Protein AF-A0A7I8INC5-F1 (afdb_monomer_lite)

Radius of gyration: 22.33 Å; chains: 1; bounding box: 66×30×54 Å

Secondary structure (DSSP, 8-state):
-HHHHHHHHHHTSHHHHHHHHHHHHHHHHHHT-TTTT-S-HHHHS---PPPPSS--HHHHHHHHHHHHHHHHHHHHHHHHHHHHHHHHHHHHHHHHHHT----------

Structure (mmCIF, N/CA/C/O backbone):
data_AF-A0A7I8INC5-F1
#
_entry.id   AF-A0A7I8INC5-F1
#
loop_
_atom_site.group_PDB
_atom_site.id
_atom_site.type_symbol
_atom_site.label_atom_id
_atom_site.label_alt_id
_atom_site.label_comp_id
_atom_site.label_asym_id
_atom_site.label_entity_id
_atom_site.label_seq_id
_atom_site.pdbx_PDB_ins_code
_atom_site.Cartn_x
_atom_site.Cartn_y
_atom_site.Cartn_z
_atom_site.occupancy
_atom_site.B_iso_or_equiv
_atom_site.auth_seq_id
_atom_site.auth_comp_id
_atom_site.auth_asym_id
_atom_site.auth_atom_id
_atom_site.pdbx_PDB_model_num
ATOM 1 N N . MET A 1 1 ? 13.454 20.010 -18.108 1.00 60.69 1 MET A N 1
ATOM 2 C CA . MET A 1 1 ? 13.451 19.145 -19.307 1.00 60.69 1 MET A CA 1
ATOM 3 C C . MET A 1 1 ? 13.563 17.682 -18.893 1.00 60.69 1 MET A C 1
ATOM 5 O O . MET A 1 1 ? 12.637 16.935 -19.157 1.00 60.69 1 MET A O 1
ATOM 9 N N . GLU A 1 2 ? 14.583 17.302 -18.120 1.00 85.25 2 GLU A N 1
ATOM 10 C CA . GLU A 1 2 ? 14.774 15.914 -17.657 1.00 85.25 2 GLU A CA 1
ATOM 11 C C . GLU A 1 2 ? 13.620 15.358 -16.788 1.00 85.25 2 GLU A C 1
ATOM 13 O O . GLU A 1 2 ? 13.162 14.239 -17.003 1.00 85.25 2 GLU A O 1
ATOM 18 N N . GLU A 1 3 ? 13.061 16.153 -15.867 1.00 90.75 3 GLU A N 1
ATOM 19 C CA . GLU A 1 3 ? 11.951 15.709 -15.001 1.00 90.75 3 GLU A CA 1
ATOM 20 C C . GLU A 1 3 ? 10.659 15.385 -15.777 1.00 90.75 3 GLU A C 1
ATOM 22 O O . GLU A 1 3 ? 9.984 14.395 -15.492 1.00 90.75 3 GLU A O 1
ATOM 27 N N . GLU A 1 4 ? 10.303 16.202 -16.772 1.00 93.19 4 GLU A N 1
ATOM 28 C CA . GLU A 1 4 ? 9.102 15.979 -17.588 1.00 93.19 4 GLU A CA 1
ATOM 29 C C . GLU A 1 4 ? 9.244 14.737 -18.470 1.00 93.19 4 GLU A C 1
ATOM 31 O O . GLU A 1 4 ? 8.290 13.974 -18.628 1.00 93.19 4 GLU A O 1
ATOM 36 N N . GLU A 1 5 ? 10.445 14.484 -18.992 1.00 92.62 5 GLU A N 1
ATOM 37 C CA . GLU A 1 5 ? 10.747 13.267 -19.741 1.00 92.62 5 GLU A CA 1
ATOM 38 C C . GLU A 1 5 ? 10.636 12.018 -18.863 1.00 92.62 5 GLU A C 1
ATOM 40 O O . GLU A 1 5 ? 10.064 11.015 -19.294 1.00 92.62 5 GLU A O 1
ATOM 45 N N . ILE A 1 6 ? 11.117 12.082 -17.617 1.00 90.69 6 ILE A N 1
ATOM 46 C CA . ILE A 1 6 ? 10.979 10.993 -16.642 1.00 90.69 6 ILE A CA 1
ATOM 47 C C . ILE A 1 6 ? 9.502 10.754 -16.312 1.00 90.69 6 ILE A C 1
ATOM 49 O O . ILE A 1 6 ? 9.030 9.620 -16.404 1.00 90.69 6 ILE A O 1
ATOM 53 N N . LYS A 1 7 ? 8.737 11.811 -16.005 1.00 93.75 7 LYS A N 1
ATOM 54 C CA . LYS A 1 7 ? 7.289 11.707 -15.751 1.00 93.75 7 LYS A CA 1
ATOM 55 C C . LYS A 1 7 ? 6.554 11.099 -16.939 1.00 93.75 7 LYS A C 1
ATOM 57 O O . LYS A 1 7 ? 5.679 10.253 -16.750 1.00 93.75 7 LYS A O 1
ATOM 62 N N . LYS A 1 8 ? 6.917 11.479 -18.165 1.00 95.25 8 LYS A N 1
ATOM 63 C CA . LYS A 1 8 ? 6.335 10.912 -19.385 1.00 95.25 8 LYS A CA 1
ATOM 64 C C . LYS A 1 8 ? 6.675 9.428 -19.530 1.00 95.25 8 LYS A C 1
ATOM 66 O O . LYS A 1 8 ? 5.774 8.631 -19.760 1.00 95.25 8 LYS A O 1
ATOM 71 N N . LYS A 1 9 ? 7.937 9.035 -19.328 1.00 93.38 9 LYS A N 1
ATOM 72 C CA . LYS A 1 9 ? 8.361 7.622 -19.363 1.00 93.38 9 LYS A CA 1
ATOM 73 C C . LYS A 1 9 ? 7.608 6.776 -18.335 1.00 93.38 9 LYS A C 1
ATOM 75 O O . LYS A 1 9 ? 7.097 5.720 -18.689 1.00 93.38 9 LYS A O 1
ATOM 80 N N . ILE A 1 10 ? 7.482 7.264 -17.100 1.00 93.31 10 ILE A N 1
ATOM 81 C CA . ILE A 1 10 ? 6.744 6.577 -16.032 1.00 93.31 10 ILE A CA 1
ATOM 82 C C . ILE A 1 10 ? 5.253 6.495 -16.368 1.00 93.31 10 ILE A C 1
ATOM 84 O O . ILE A 1 10 ? 4.677 5.417 -16.309 1.00 93.31 10 ILE A O 1
ATOM 88 N N . SER A 1 11 ? 4.617 7.605 -16.749 1.00 94.50 11 SER A N 1
ATOM 89 C CA . SER A 1 11 ? 3.165 7.639 -16.991 1.00 94.50 11 SER A CA 1
ATOM 90 C C . SER A 1 11 ? 2.720 6.855 -18.230 1.00 94.50 11 SER A C 1
ATOM 92 O O . SER A 1 11 ? 1.594 6.363 -18.258 1.00 94.50 11 SER A O 1
ATOM 94 N N . CYS A 1 12 ? 3.594 6.691 -19.228 1.00 92.12 12 CYS A N 1
ATOM 95 C CA . CYS A 1 12 ? 3.352 5.837 -20.392 1.00 92.12 12 CYS A CA 1
ATOM 96 C C . CYS A 1 12 ? 3.710 4.357 -20.160 1.00 92.12 12 CYS A C 1
ATOM 98 O O . CYS A 1 12 ? 3.504 3.541 -21.057 1.00 92.12 12 CYS A O 1
ATOM 100 N N . HIS A 1 13 ? 4.255 3.993 -18.996 1.00 91.19 13 HIS A N 1
ATOM 101 C CA . HIS A 1 13 ? 4.668 2.622 -18.716 1.00 91.19 13 HIS A CA 1
ATOM 102 C C . HIS A 1 13 ? 3.450 1.710 -18.452 1.00 91.19 13 HIS A C 1
ATOM 104 O O . HIS A 1 13 ? 2.560 2.097 -17.690 1.00 91.19 13 HIS A O 1
ATOM 110 N N . PRO A 1 14 ? 3.404 0.466 -18.974 1.00 89.25 14 PRO A N 1
ATOM 111 C CA . PRO A 1 14 ? 2.261 -0.440 -18.788 1.00 89.25 14 PRO A CA 1
ATOM 112 C C . PRO A 1 14 ? 1.884 -0.692 -17.317 1.00 89.25 14 PRO A C 1
ATOM 114 O O . PRO A 1 14 ? 0.708 -0.741 -16.964 1.00 89.25 14 PRO A O 1
ATOM 117 N N . MET A 1 15 ? 2.883 -0.782 -16.433 1.00 87.19 15 MET A N 1
ATOM 118 C CA . MET A 1 15 ? 2.679 -0.986 -14.988 1.00 87.19 15 MET A CA 1
ATOM 119 C C . MET A 1 15 ? 2.233 0.272 -14.227 1.00 87.19 15 MET A C 1
ATOM 121 O O . MET A 1 15 ? 1.936 0.187 -13.033 1.00 87.19 15 MET A O 1
ATOM 125 N N . PHE A 1 16 ? 2.190 1.446 -14.867 1.00 91.62 16 PHE A N 1
ATOM 126 C CA . PHE A 1 16 ? 1.787 2.684 -14.197 1.00 91.62 16 PHE A CA 1
ATOM 127 C C . PHE A 1 16 ? 0.325 2.644 -13.760 1.00 91.62 16 PHE A C 1
ATOM 129 O O . PHE A 1 16 ? 0.010 3.010 -12.628 1.00 91.62 16 PHE A O 1
ATOM 136 N N . ALA A 1 17 ? -0.560 2.135 -14.624 1.00 88.88 17 ALA A N 1
ATOM 137 C CA . ALA A 1 17 ? -1.977 1.982 -14.307 1.00 88.88 17 ALA A CA 1
ATOM 138 C C . ALA A 1 17 ? -2.190 1.048 -13.104 1.00 88.88 17 ALA A C 1
ATOM 140 O O . ALA A 1 17 ? -2.928 1.399 -12.185 1.00 88.88 17 ALA A O 1
ATOM 141 N N . VAL A 1 18 ? -1.479 -0.086 -13.075 1.00 87.50 18 VAL A N 1
ATOM 142 C CA . VAL A 1 18 ? -1.513 -1.048 -11.961 1.00 87.50 18 VAL A CA 1
ATOM 143 C C . VAL A 1 18 ? -0.994 -0.404 -10.678 1.00 87.50 18 VAL A C 1
ATOM 145 O O . VAL A 1 18 ? -1.691 -0.404 -9.670 1.00 87.50 18 VAL A O 1
ATOM 148 N N . SER A 1 19 ? 0.182 0.232 -10.722 1.00 90.62 19 SER A N 1
ATOM 149 C CA . SER A 1 19 ? 0.767 0.908 -9.554 1.00 90.62 19 SER A CA 1
ATOM 150 C C . SER A 1 19 ? -0.170 1.971 -8.981 1.00 90.62 19 SER A C 1
ATOM 152 O O . SER A 1 19 ? -0.370 2.040 -7.771 1.00 90.62 19 SER A O 1
ATOM 154 N N . LYS A 1 20 ? -0.791 2.781 -9.845 1.00 91.88 20 LYS A N 1
ATOM 155 C CA . LYS A 1 20 ? -1.748 3.811 -9.434 1.00 91.88 20 LYS A CA 1
ATOM 156 C C . LYS A 1 20 ? -2.999 3.206 -8.793 1.00 91.88 20 LYS A C 1
ATOM 158 O O . LYS A 1 20 ? -3.457 3.715 -7.771 1.00 91.88 20 LYS A O 1
ATOM 163 N N . ALA A 1 21 ? -3.549 2.144 -9.379 1.00 90.31 21 ALA A N 1
ATOM 164 C CA . ALA A 1 21 ? -4.734 1.474 -8.854 1.00 90.31 21 ALA A CA 1
ATOM 165 C C . ALA A 1 21 ? -4.461 0.832 -7.485 1.00 90.31 21 ALA A C 1
ATOM 167 O O . ALA A 1 21 ? -5.221 1.060 -6.545 1.00 90.31 21 ALA A O 1
ATOM 168 N N . THR A 1 22 ? -3.341 0.116 -7.340 1.00 91.25 22 THR A N 1
ATOM 169 C CA . THR A 1 22 ? -2.935 -0.490 -6.065 1.00 91.25 22 THR A CA 1
ATOM 170 C C . THR A 1 22 ? -2.649 0.571 -5.005 1.00 91.25 22 THR A C 1
ATOM 172 O O . THR A 1 22 ? -3.086 0.434 -3.868 1.00 91.25 22 THR A O 1
ATOM 175 N N . HIS A 1 23 ? -1.992 1.676 -5.367 1.00 93.69 23 HIS A N 1
ATOM 176 C CA . HIS A 1 23 ? -1.769 2.785 -4.439 1.00 93.69 23 HIS A CA 1
ATOM 177 C C . HIS A 1 23 ? -3.087 3.388 -3.929 1.00 93.69 23 HIS A C 1
ATOM 179 O O . HIS A 1 23 ? -3.247 3.601 -2.728 1.00 93.69 23 HIS A O 1
ATOM 185 N N . LEU A 1 24 ? -4.060 3.616 -4.820 1.00 91.94 24 LEU A N 1
ATOM 186 C CA . LEU A 1 24 ? -5.384 4.099 -4.424 1.00 91.94 24 LEU A CA 1
ATOM 187 C C . LEU A 1 24 ? -6.106 3.096 -3.513 1.00 91.94 24 LEU A C 1
ATOM 189 O O . LEU A 1 24 ? -6.786 3.503 -2.575 1.00 91.94 24 LEU A O 1
ATOM 193 N N . HIS A 1 25 ? -5.942 1.796 -3.757 1.00 89.69 25 HIS A N 1
ATOM 194 C CA . HIS A 1 25 ? -6.478 0.754 -2.887 1.00 89.69 25 HIS A CA 1
ATOM 195 C C . HIS A 1 25 ? -5.867 0.809 -1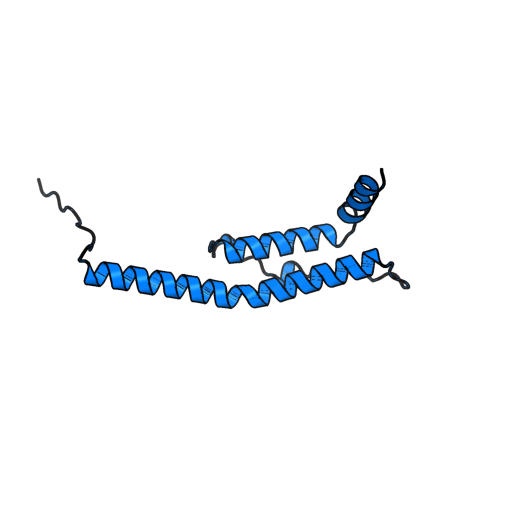.476 1.00 89.69 25 HIS A C 1
ATOM 197 O O . HIS A 1 25 ? -6.616 0.795 -0.501 1.00 89.69 25 HIS A O 1
ATOM 203 N N . CYS A 1 26 ? -4.548 1.000 -1.344 1.00 92.00 26 CYS A N 1
ATOM 204 C CA . CYS A 1 26 ? -3.918 1.213 -0.035 1.00 92.00 26 CYS A CA 1
ATOM 205 C C . CYS A 1 26 ? -4.526 2.413 0.711 1.00 92.00 26 CYS A C 1
ATOM 207 O O . CYS A 1 26 ? -4.837 2.316 1.896 1.00 92.00 26 CYS A O 1
ATOM 209 N N . LEU A 1 27 ? -4.746 3.538 0.018 1.00 92.12 27 LEU A N 1
ATOM 210 C CA . LEU A 1 27 ? -5.361 4.727 0.622 1.00 92.12 27 LEU A CA 1
ATOM 211 C C . LEU A 1 27 ? -6.794 4.465 1.107 1.00 92.12 27 LEU A C 1
ATOM 213 O O . LEU A 1 27 ? -7.181 4.962 2.165 1.00 92.12 27 LEU A O 1
ATOM 217 N N . LYS A 1 28 ? -7.571 3.672 0.362 1.00 89.75 28 LYS A N 1
ATOM 218 C CA . LYS A 1 28 ? -8.932 3.280 0.754 1.00 89.75 28 LYS A CA 1
ATOM 219 C C . LYS A 1 28 ? -8.942 2.421 2.015 1.00 89.75 28 LYS A C 1
ATOM 221 O O . LYS A 1 28 ? -9.703 2.729 2.925 1.00 89.75 28 LYS A O 1
ATOM 226 N N . ILE A 1 29 ? -8.060 1.417 2.102 1.00 89.31 29 ILE A N 1
ATOM 227 C CA . ILE A 1 29 ? -7.895 0.606 3.320 1.00 89.31 29 ILE A CA 1
ATOM 228 C C . ILE A 1 29 ? -7.637 1.518 4.527 1.00 89.31 29 ILE A C 1
ATOM 230 O O . ILE A 1 29 ? -8.286 1.389 5.563 1.00 89.31 29 ILE A O 1
ATOM 234 N N . CYS A 1 30 ? -6.723 2.479 4.375 1.00 88.81 30 CYS A N 1
ATOM 235 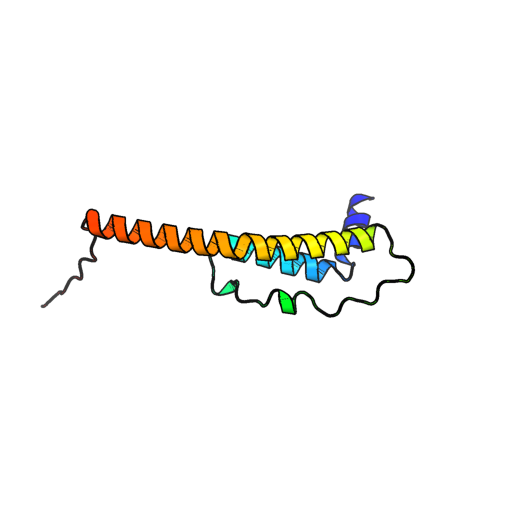C CA . CYS A 1 30 ? -6.362 3.395 5.454 1.00 88.81 30 CYS A CA 1
ATOM 236 C C . CYS A 1 30 ? -7.467 4.397 5.821 1.00 88.81 30 CYS A C 1
ATOM 238 O O . CYS A 1 30 ? -7.462 4.924 6.929 1.00 88.81 30 CYS A O 1
ATOM 240 N N . SER A 1 31 ? -8.404 4.671 4.913 1.00 87.81 31 SER A N 1
ATOM 241 C CA . SER A 1 31 ? -9.504 5.615 5.144 1.00 87.81 31 SER A CA 1
ATOM 242 C C . SER A 1 31 ? -10.640 5.017 5.984 1.00 87.81 31 SER A C 1
ATOM 244 O O . SER A 1 31 ? -11.528 5.751 6.405 1.00 87.81 31 SER A O 1
ATOM 246 N N . GLY A 1 32 ? -10.634 3.701 6.230 1.00 73.56 32 GLY A N 1
ATOM 247 C CA . GLY A 1 32 ? -11.682 3.008 6.991 1.00 73.56 32 GLY A CA 1
ATOM 248 C C . GLY A 1 32 ? -12.989 2.784 6.218 1.00 73.56 32 GLY A C 1
ATOM 249 O O . GLY A 1 32 ? -13.919 2.187 6.758 1.00 73.56 32 GLY A O 1
ATOM 250 N N . ASP A 1 33 ? -13.050 3.202 4.950 1.00 72.88 33 ASP A N 1
ATOM 251 C CA . ASP A 1 33 ? -14.166 2.944 4.036 1.00 72.88 33 ASP A CA 1
ATOM 252 C C . ASP A 1 33 ? -14.089 1.498 3.514 1.00 72.88 33 ASP A C 1
ATOM 254 O O . ASP A 1 33 ? -13.514 1.201 2.460 1.00 72.88 33 ASP A O 1
ATOM 258 N N . GLN A 1 34 ? -14.618 0.569 4.317 1.00 64.44 34 GLN A N 1
ATOM 259 C CA . GLN A 1 34 ? -14.579 -0.866 4.027 1.00 64.44 34 GLN A CA 1
ATOM 260 C C . GLN A 1 34 ? -15.406 -1.259 2.797 1.00 64.44 34 GLN A C 1
ATOM 262 O O . GLN A 1 34 ? -15.047 -2.232 2.132 1.00 64.44 34 GLN A O 1
ATOM 267 N N . GLU A 1 35 ? -16.463 -0.516 2.449 1.00 59.91 35 GLU A N 1
ATOM 268 C CA . GLU A 1 35 ? -17.253 -0.816 1.247 1.00 59.91 35 GLU A CA 1
ATOM 269 C C . GLU A 1 35 ? -16.449 -0.524 -0.029 1.00 59.91 35 GLU A C 1
ATOM 271 O O . GLU A 1 35 ? -16.459 -1.322 -0.973 1.00 59.91 35 GLU A O 1
ATOM 276 N N . ALA A 1 36 ? -15.654 0.552 -0.032 1.00 54.12 36 ALA A N 1
ATOM 277 C CA . ALA A 1 36 ? -14.801 0.922 -1.161 1.00 54.12 36 ALA A CA 1
ATOM 278 C C . ALA A 1 36 ? -13.533 0.059 -1.319 1.00 54.12 36 ALA A C 1
ATOM 280 O O . ALA A 1 36 ? -12.927 0.063 -2.402 1.00 54.12 36 ALA A O 1
ATOM 281 N N . ALA A 1 37 ? -13.117 -0.648 -0.261 1.00 57.22 37 ALA A N 1
ATOM 282 C CA . ALA A 1 37 ? -11.924 -1.500 -0.226 1.00 57.22 37 ALA A CA 1
ATOM 283 C C . ALA A 1 37 ? -12.151 -2.917 -0.789 1.00 57.22 37 ALA A C 1
ATOM 285 O O . ALA A 1 37 ? -11.182 -3.624 -1.033 1.00 57.22 37 ALA A O 1
ATOM 286 N N . SER A 1 38 ? -13.396 -3.310 -1.077 1.00 57.47 38 SER A N 1
ATOM 287 C CA . SER A 1 38 ? -13.787 -4.636 -1.600 1.00 57.47 38 SER A CA 1
ATOM 288 C C . SER A 1 38 ? -13.268 -4.989 -3.008 1.00 57.47 38 SER A C 1
ATOM 290 O O . SER A 1 38 ? -13.659 -6.001 -3.585 1.00 57.47 38 SER A O 1
ATOM 292 N N . SER A 1 39 ? -12.389 -4.172 -3.594 1.00 58.47 39 SER A N 1
ATOM 293 C CA . SER A 1 39 ? -11.748 -4.509 -4.865 1.00 58.47 39 SER A CA 1
ATOM 294 C C . SER A 1 39 ? -10.754 -5.647 -4.644 1.00 58.47 39 SER A C 1
ATOM 296 O O . SER A 1 39 ? -9.789 -5.459 -3.905 1.00 58.47 39 SER A O 1
ATOM 298 N N . ASP A 1 40 ? -10.966 -6.792 -5.300 1.00 66.31 40 ASP A N 1
ATOM 299 C CA . ASP A 1 40 ? -10.008 -7.901 -5.298 1.00 66.31 40 ASP A CA 1
ATOM 300 C C . ASP A 1 40 ? -8.637 -7.380 -5.733 1.00 66.31 40 ASP A C 1
ATOM 302 O O . ASP A 1 40 ? -8.391 -7.088 -6.907 1.00 66.31 40 ASP A O 1
ATOM 306 N N . LEU A 1 41 ? -7.712 -7.299 -4.783 1.00 71.62 41 LEU A N 1
ATOM 307 C CA . LEU A 1 41 ? -6.305 -7.013 -5.043 1.00 71.62 41 LEU A CA 1
ATOM 308 C C . LEU A 1 41 ? -5.717 -8.002 -6.068 1.00 71.62 41 LEU A C 1
ATOM 310 O O . LEU A 1 41 ? -4.805 -7.657 -6.819 1.00 71.62 41 LEU A O 1
ATOM 314 N N . ASP A 1 42 ? -6.285 -9.205 -6.150 1.00 68.25 42 ASP A N 1
ATOM 315 C CA . ASP A 1 42 ? -5.937 -10.224 -7.138 1.00 68.25 42 ASP A CA 1
ATOM 316 C C . ASP A 1 42 ? -6.402 -9.863 -8.565 1.00 68.25 42 ASP A C 1
ATOM 318 O O . ASP A 1 42 ? -5.739 -10.238 -9.530 1.00 68.25 42 ASP A O 1
ATOM 322 N N . GLN A 1 43 ? -7.453 -9.050 -8.736 1.00 69.25 43 GLN A N 1
ATOM 323 C CA . GLN A 1 43 ? -7.828 -8.491 -10.046 1.00 69.25 43 GLN A CA 1
ATOM 324 C C . GLN A 1 43 ? -6.858 -7.385 -10.497 1.00 69.25 43 GLN A C 1
ATOM 326 O O . GLN A 1 43 ? -6.671 -7.170 -11.696 1.00 69.25 43 GLN A O 1
ATOM 331 N N . LEU A 1 44 ? -6.201 -6.701 -9.549 1.00 68.81 44 LEU A N 1
ATOM 332 C CA . LEU A 1 44 ? -5.164 -5.703 -9.841 1.00 68.81 44 LEU A CA 1
ATOM 333 C C . LEU A 1 44 ? -3.838 -6.344 -10.279 1.00 68.81 44 LEU A C 1
ATOM 335 O O . LEU A 1 44 ? -3.034 -5.688 -10.939 1.00 68.81 44 LEU A O 1
ATOM 339 N N . GLN A 1 45 ? -3.634 -7.636 -10.004 1.00 65.38 45 GLN A N 1
ATOM 340 C CA . GLN A 1 45 ? -2.513 -8.435 -10.517 1.00 65.38 45 GLN A CA 1
ATOM 341 C C . GLN A 1 45 ? -2.751 -8.936 -11.952 1.00 65.38 45 GLN A C 1
ATOM 343 O O . GLN A 1 45 ? -2.341 -10.046 -12.291 1.00 65.38 45 GLN A O 1
ATOM 348 N N . GLY A 1 46 ? -3.422 -8.132 -12.789 1.00 58.38 46 GLY A N 1
ATOM 349 C CA . GLY A 1 46 ? -3.753 -8.453 -14.181 1.00 58.38 46 GLY A CA 1
ATOM 350 C C . GLY A 1 46 ? -2.580 -9.054 -14.974 1.00 58.38 46 GLY A C 1
ATOM 351 O O . GLY A 1 46 ? -1.423 -8.934 -14.567 1.00 58.38 46 GLY A O 1
ATOM 352 N N . PRO A 1 47 ? -2.856 -9.717 -16.114 1.00 54.25 47 PRO A N 1
ATOM 353 C CA . PRO A 1 47 ? -1.904 -10.594 -16.790 1.00 54.25 47 PRO A CA 1
ATOM 354 C C . PRO A 1 47 ? -0.542 -9.918 -16.941 1.00 54.25 47 PRO A C 1
ATOM 356 O O . PRO A 1 47 ? -0.417 -8.902 -17.625 1.00 54.25 47 PRO A O 1
ATOM 359 N N . ARG A 1 48 ? 0.468 -10.489 -16.269 1.00 63.16 48 ARG A N 1
ATOM 360 C CA . ARG A 1 48 ? 1.851 -10.010 -16.297 1.00 63.16 48 ARG A CA 1
ATOM 361 C C . ARG A 1 48 ? 2.253 -9.898 -17.765 1.00 63.16 48 ARG A C 1
ATOM 363 O O . ARG A 1 48 ? 2.325 -10.912 -18.465 1.00 63.16 48 ARG A O 1
ATOM 370 N N . ALA A 1 49 ? 2.445 -8.671 -18.252 1.00 62.53 49 ALA A N 1
ATOM 371 C CA . ALA A 1 49 ? 2.948 -8.464 -19.600 1.00 62.53 49 ALA A CA 1
ATOM 372 C C . ALA A 1 49 ? 4.237 -9.283 -19.737 1.00 62.53 49 ALA A C 1
ATOM 374 O O . ALA A 1 49 ? 5.060 -9.293 -18.817 1.00 62.53 49 ALA A O 1
ATOM 375 N N . LYS A 1 50 ? 4.380 -10.030 -20.840 1.00 64.88 50 LYS A N 1
ATOM 376 C CA . LYS A 1 50 ? 5.591 -10.820 -21.077 1.00 64.88 50 LYS A CA 1
ATOM 377 C C . LYS A 1 50 ? 6.780 -9.876 -20.972 1.00 64.88 50 LYS A C 1
ATOM 379 O O . LYS A 1 50 ? 6.877 -8.931 -21.753 1.00 64.88 50 LYS A O 1
ATOM 384 N N . GLN A 1 51 ? 7.629 -10.129 -19.982 1.00 66.12 51 GLN A N 1
ATOM 385 C CA . GLN A 1 51 ? 8.835 -9.349 -19.775 1.00 66.12 51 GLN A CA 1
ATOM 386 C C . GLN A 1 51 ? 9.664 -9.392 -21.063 1.00 66.12 51 GLN A C 1
ATOM 388 O O . GLN A 1 51 ? 9.773 -10.460 -21.684 1.00 66.12 51 GLN A O 1
ATOM 393 N N . PRO A 1 52 ? 10.218 -8.252 -21.500 1.00 71.50 52 PRO A N 1
ATOM 394 C CA . PRO A 1 52 ? 11.205 -8.271 -22.564 1.00 71.50 52 PRO A CA 1
ATOM 395 C C . PRO A 1 52 ? 12.379 -9.161 -22.135 1.00 71.50 52 PRO A C 1
ATOM 397 O O . PRO A 1 52 ? 12.686 -9.272 -20.950 1.00 71.50 52 PRO A O 1
ATOM 400 N N . ALA A 1 53 ? 13.052 -9.792 -23.099 1.00 79.94 53 ALA A N 1
ATOM 401 C CA . ALA A 1 53 ? 14.171 -10.695 -22.812 1.00 79.94 53 ALA A CA 1
ATOM 402 C C . ALA A 1 53 ? 15.294 -10.022 -21.996 1.00 79.94 53 ALA A C 1
ATOM 404 O O . ALA A 1 53 ? 15.998 -10.705 -21.262 1.00 79.94 53 ALA A O 1
ATOM 405 N N . ASN A 1 54 ? 15.414 -8.693 -22.104 1.00 86.50 54 ASN A N 1
ATOM 406 C CA . ASN A 1 54 ? 16.290 -7.848 -21.302 1.00 86.50 54 ASN A CA 1
ATOM 407 C C . ASN A 1 54 ? 15.472 -6.648 -20.781 1.00 86.50 54 ASN A C 1
ATOM 409 O O . ASN A 1 54 ? 15.249 -5.711 -21.555 1.00 86.50 54 ASN A O 1
ATOM 413 N N . PRO A 1 55 ? 14.972 -6.673 -19.533 1.00 86.94 55 PRO A N 1
ATOM 414 C CA . PRO A 1 55 ? 14.260 -5.538 -18.953 1.00 86.94 55 PRO A CA 1
ATOM 415 C C . PRO A 1 55 ? 15.214 -4.370 -18.693 1.00 86.94 55 PRO A C 1
ATOM 417 O O . PRO A 1 55 ? 16.368 -4.564 -18.312 1.00 86.94 55 PRO A O 1
ATOM 420 N N . SER A 1 56 ? 14.730 -3.150 -18.914 1.00 91.50 56 SER A N 1
ATOM 421 C CA . SER A 1 56 ? 15.433 -1.934 -18.513 1.00 91.50 56 SER A CA 1
ATOM 422 C C . SER A 1 56 ? 15.333 -1.715 -16.999 1.00 91.50 56 SER A C 1
ATOM 424 O O . SER A 1 56 ? 14.447 -2.260 -16.339 1.00 91.50 56 SER A O 1
ATOM 426 N N . ASP A 1 57 ? 16.182 -0.846 -16.446 1.00 93.12 57 ASP A N 1
ATOM 427 C CA . ASP A 1 57 ? 16.106 -0.455 -15.029 1.00 93.12 57 ASP A CA 1
ATOM 428 C C . ASP A 1 57 ? 14.730 0.112 -14.651 1.00 93.12 57 ASP A C 1
ATOM 430 O O . ASP A 1 57 ? 14.247 -0.107 -13.540 1.00 93.12 57 ASP A O 1
ATOM 434 N N . LEU A 1 58 ? 14.068 0.811 -15.582 1.00 91.88 58 LEU A N 1
ATOM 435 C CA . LEU A 1 58 ? 12.719 1.328 -15.364 1.00 91.88 58 LEU A CA 1
ATOM 436 C C . LEU A 1 58 ? 11.689 0.195 -15.286 1.00 91.88 58 LEU A C 1
ATOM 438 O O . LEU A 1 58 ? 10.812 0.250 -14.427 1.00 91.88 58 LEU A O 1
ATOM 442 N N . ASP A 1 59 ? 11.801 -0.828 -16.137 1.00 90.69 59 ASP A N 1
ATOM 443 C CA . ASP A 1 59 ? 10.899 -1.987 -16.108 1.00 90.69 59 ASP A CA 1
ATOM 444 C C . ASP A 1 59 ? 11.025 -2.725 -14.766 1.00 90.69 59 ASP A C 1
ATOM 446 O O . ASP A 1 59 ? 10.022 -2.994 -14.099 1.00 90.69 59 ASP A O 1
ATOM 450 N N . LEU A 1 60 ? 12.269 -2.971 -14.336 1.00 91.94 60 LEU A N 1
ATOM 451 C CA . LEU A 1 60 ? 12.590 -3.602 -13.054 1.00 91.94 60 LEU A CA 1
ATOM 452 C C . LEU A 1 60 ? 12.060 -2.782 -11.875 1.00 91.94 60 LEU A C 1
ATOM 454 O O . LEU A 1 60 ? 11.430 -3.329 -10.969 1.00 91.94 60 LEU A O 1
ATOM 458 N N . PHE A 1 61 ? 12.276 -1.464 -11.898 1.00 92.81 61 PHE A N 1
ATOM 459 C CA . PHE A 1 61 ? 11.766 -0.561 -10.872 1.00 92.81 61 PHE A CA 1
ATOM 460 C C . PHE A 1 61 ? 10.238 -0.593 -10.799 1.00 92.81 61 PHE A C 1
ATOM 462 O O . PHE A 1 61 ? 9.678 -0.760 -9.717 1.00 92.81 61 PHE A O 1
ATOM 469 N N . MET A 1 62 ? 9.552 -0.450 -11.935 1.00 92.62 62 MET A N 1
ATOM 470 C CA . MET A 1 62 ? 8.091 -0.393 -11.977 1.00 92.62 62 MET A CA 1
ATOM 471 C C . MET A 1 62 ? 7.452 -1.706 -11.514 1.00 92.62 62 MET A C 1
ATOM 473 O O . MET A 1 62 ? 6.406 -1.685 -10.865 1.00 92.62 62 MET A O 1
ATOM 477 N N . GLU A 1 63 ? 8.077 -2.844 -11.812 1.00 90.06 63 GLU A N 1
ATOM 478 C CA . GLU A 1 63 ? 7.632 -4.148 -11.330 1.00 90.06 63 GLU A CA 1
ATOM 479 C C . GLU A 1 63 ? 7.872 -4.329 -9.828 1.00 90.06 63 GLU A C 1
ATOM 481 O O . GLU A 1 63 ? 6.947 -4.708 -9.106 1.00 90.06 63 GLU A O 1
ATOM 486 N N . ALA A 1 64 ? 9.076 -4.015 -9.341 1.00 92.44 64 ALA A N 1
ATOM 487 C CA . ALA A 1 64 ? 9.396 -4.091 -7.918 1.00 92.44 64 ALA A CA 1
ATOM 488 C C . ALA A 1 64 ? 8.494 -3.164 -7.090 1.00 92.44 64 ALA A C 1
ATOM 490 O O . ALA A 1 64 ? 7.976 -3.564 -6.048 1.00 92.44 64 ALA A O 1
ATOM 491 N N . HIS A 1 65 ? 8.242 -1.952 -7.586 1.00 93.50 65 HIS A N 1
ATOM 492 C CA . HIS A 1 65 ? 7.338 -0.991 -6.963 1.00 93.50 65 HIS A CA 1
ATOM 493 C C . HIS A 1 65 ? 5.893 -1.506 -6.917 1.00 93.50 65 HIS A C 1
ATOM 495 O O . HIS A 1 65 ? 5.252 -1.456 -5.867 1.00 93.50 65 HIS A O 1
ATOM 501 N N . ALA A 1 66 ? 5.376 -2.044 -8.026 1.00 90.19 66 ALA A N 1
ATOM 502 C CA . ALA A 1 66 ? 4.035 -2.624 -8.055 1.00 90.19 66 ALA A CA 1
ATOM 503 C C . ALA A 1 66 ? 3.902 -3.810 -7.082 1.00 90.19 66 ALA A C 1
ATOM 505 O O . ALA A 1 66 ? 2.918 -3.892 -6.348 1.00 90.19 66 ALA A O 1
ATOM 506 N N . ALA A 1 67 ? 4.905 -4.692 -7.028 1.00 89.69 67 ALA A N 1
ATOM 507 C CA . ALA A 1 67 ? 4.935 -5.814 -6.093 1.00 89.69 67 ALA A CA 1
ATOM 508 C C . ALA A 1 67 ? 4.975 -5.346 -4.629 1.00 89.69 67 ALA A C 1
ATOM 510 O O . ALA A 1 67 ? 4.232 -5.870 -3.797 1.00 89.69 67 ALA A O 1
ATOM 511 N N . ALA A 1 68 ? 5.781 -4.326 -4.322 1.00 94.38 68 ALA A N 1
ATOM 512 C CA . ALA A 1 68 ? 5.851 -3.735 -2.990 1.00 94.38 68 ALA A CA 1
ATOM 513 C C . ALA A 1 68 ? 4.509 -3.122 -2.561 1.00 94.38 68 ALA A C 1
ATOM 515 O O . ALA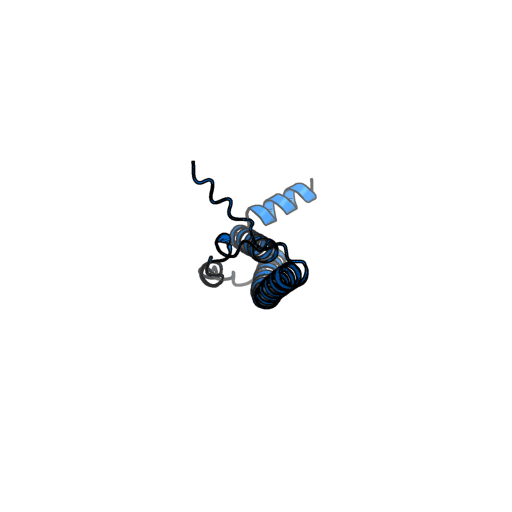 A 1 68 ? 4.090 -3.314 -1.423 1.00 94.38 68 ALA A O 1
ATOM 516 N N . LEU A 1 69 ? 3.792 -2.447 -3.467 1.00 93.12 69 LEU A N 1
ATOM 517 C CA . LEU A 1 69 ? 2.457 -1.914 -3.175 1.00 93.12 69 LEU A CA 1
ATOM 518 C C . LEU A 1 69 ? 1.433 -3.015 -2.879 1.00 93.12 69 LEU A C 1
ATOM 520 O O . LEU A 1 69 ? 0.613 -2.856 -1.979 1.00 93.12 69 LEU A O 1
ATOM 524 N N . VAL A 1 70 ? 1.476 -4.130 -3.611 1.00 90.38 70 VAL A N 1
ATOM 525 C CA . VAL A 1 70 ? 0.597 -5.283 -3.356 1.00 90.38 70 VAL A CA 1
ATOM 526 C C . VAL A 1 70 ? 0.905 -5.916 -1.999 1.00 90.38 70 VAL A C 1
ATOM 528 O O . VAL A 1 70 ? -0.019 -6.242 -1.256 1.00 90.38 70 VAL A O 1
ATOM 531 N N . ALA A 1 71 ? 2.187 -6.083 -1.663 1.00 92.56 71 ALA A N 1
ATOM 532 C CA . ALA A 1 71 ? 2.595 -6.587 -0.355 1.00 92.56 71 ALA A CA 1
ATOM 533 C C . ALA A 1 71 ? 2.110 -5.658 0.765 1.00 92.56 71 ALA A C 1
ATOM 535 O O . ALA A 1 71 ? 1.444 -6.119 1.690 1.00 92.56 71 ALA A O 1
ATOM 536 N N . LEU A 1 72 ? 2.335 -4.348 0.613 1.00 94.06 72 LEU A N 1
ATOM 537 C CA . LEU A 1 72 ? 1.866 -3.338 1.554 1.00 94.06 72 LEU A CA 1
ATOM 538 C C . LEU A 1 72 ? 0.350 -3.419 1.751 1.00 94.06 72 LEU A C 1
ATOM 540 O O . LEU A 1 72 ? -0.091 -3.469 2.890 1.00 94.06 72 LEU A O 1
ATOM 544 N N . ALA A 1 73 ? -0.439 -3.475 0.671 1.00 90.75 73 ALA A N 1
ATOM 545 C CA . ALA A 1 73 ? -1.898 -3.583 0.747 1.00 90.75 73 ALA A CA 1
ATOM 546 C C . ALA A 1 73 ? -2.350 -4.776 1.608 1.00 90.75 73 ALA A C 1
ATOM 548 O O . ALA A 1 73 ? -3.195 -4.617 2.487 1.00 90.75 73 ALA A O 1
ATOM 549 N N . ARG A 1 74 ? -1.740 -5.953 1.404 1.00 89.00 74 ARG A N 1
ATOM 550 C CA . ARG A 1 74 ? -2.033 -7.169 2.184 1.00 89.00 74 ARG A CA 1
ATOM 551 C C . ARG A 1 74 ? -1.651 -7.020 3.655 1.00 89.00 74 ARG A C 1
ATOM 553 O O . ARG A 1 74 ? -2.372 -7.492 4.529 1.00 89.00 74 ARG A O 1
ATOM 560 N N . GLU A 1 75 ? -0.522 -6.373 3.930 1.00 93.44 75 GLU A N 1
ATOM 561 C CA . GLU A 1 75 ? -0.021 -6.178 5.291 1.00 93.44 75 GLU A CA 1
ATOM 562 C C . GLU A 1 75 ? -0.839 -5.153 6.085 1.00 93.44 75 GLU A C 1
ATOM 564 O O . GLU A 1 75 ? -1.049 -5.353 7.279 1.00 93.44 75 GLU A O 1
ATOM 569 N N . ILE A 1 76 ? -1.334 -4.085 5.447 1.00 93.62 76 ILE A N 1
ATOM 570 C CA . ILE A 1 76 ? -2.100 -3.027 6.128 1.00 93.62 76 ILE A CA 1
ATOM 571 C C . ILE A 1 76 ? -3.585 -3.366 6.304 1.00 93.62 76 ILE A C 1
ATOM 573 O O . ILE A 1 76 ? -4.228 -2.827 7.201 1.00 93.62 76 ILE A O 1
ATOM 577 N N . GLU A 1 77 ? -4.150 -4.262 5.491 1.00 89.44 77 GLU A N 1
ATOM 578 C CA . GLU A 1 77 ? -5.588 -4.555 5.513 1.00 89.44 77 GLU A CA 1
ATOM 579 C C . GLU A 1 77 ? -6.072 -5.078 6.868 1.00 89.44 77 GLU A C 1
ATOM 581 O O . GLU A 1 77 ? -7.012 -4.539 7.458 1.00 89.44 77 GLU A O 1
ATOM 586 N N . LYS A 1 78 ? -5.414 -6.117 7.384 1.00 90.19 78 LYS A N 1
ATOM 587 C CA . LYS A 1 78 ? -5.762 -6.719 8.673 1.00 90.19 78 LYS A CA 1
ATOM 588 C C . LYS A 1 78 ? -5.646 -5.729 9.845 1.00 90.19 78 LYS A C 1
ATOM 590 O O . LYS A 1 78 ? -6.650 -5.558 10.538 1.00 90.19 78 LYS A O 1
ATOM 595 N N . PRO A 1 79 ? -4.500 -5.059 10.085 1.00 94.00 79 PRO A N 1
ATOM 596 C CA . PRO A 1 79 ? -4.373 -4.147 11.218 1.00 94.00 79 PRO A CA 1
ATOM 597 C C . PRO A 1 79 ? -5.336 -2.958 11.127 1.00 94.00 79 PRO A C 1
ATOM 599 O O . PRO A 1 79 ? -5.841 -2.526 12.159 1.00 94.00 79 PRO A O 1
ATOM 602 N N . MET A 1 80 ? -5.665 -2.464 9.926 1.00 93.38 80 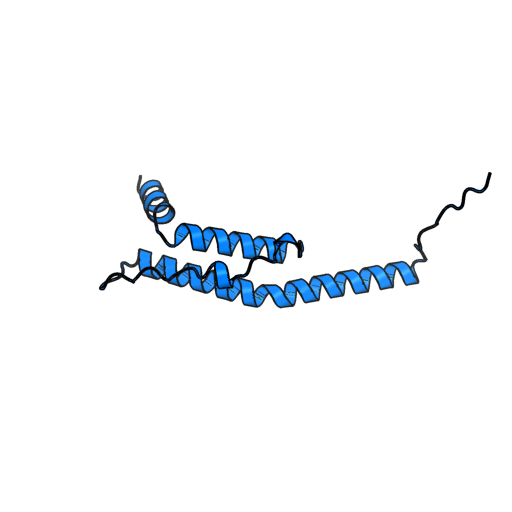MET A N 1
ATOM 603 C CA . MET A 1 80 ? -6.665 -1.398 9.782 1.00 93.38 80 MET A CA 1
ATOM 604 C C . MET A 1 80 ? -8.078 -1.868 10.151 1.00 93.38 80 MET A C 1
ATOM 606 O O . MET A 1 80 ? -8.791 -1.155 10.859 1.00 93.38 80 MET A O 1
ATOM 610 N N . LYS A 1 81 ? -8.477 -3.084 9.748 1.00 89.62 81 LYS A N 1
ATOM 611 C CA . LYS A 1 81 ? -9.762 -3.680 10.162 1.00 89.62 81 LYS A CA 1
ATOM 612 C C . LYS A 1 81 ? -9.827 -3.906 11.674 1.00 89.62 81 LYS A C 1
ATOM 614 O O . LYS A 1 81 ? -10.843 -3.604 12.296 1.00 89.62 81 LYS A O 1
ATOM 619 N N . GLU A 1 82 ? -8.748 -4.410 12.268 1.00 93.62 82 GLU A N 1
ATOM 620 C CA . GLU A 1 82 ? -8.656 -4.636 13.715 1.00 93.62 82 GLU A CA 1
ATOM 621 C C . GLU A 1 82 ? -8.716 -3.321 14.500 1.00 93.62 82 GLU A C 1
ATOM 623 O O . GLU A 1 82 ? -9.462 -3.229 15.475 1.00 93.62 82 GLU A O 1
ATOM 628 N N . ALA A 1 83 ? -8.001 -2.287 14.049 1.00 93.50 83 ALA A N 1
ATOM 629 C CA . ALA A 1 83 ? -8.041 -0.961 14.656 1.00 93.50 83 ALA A CA 1
ATOM 630 C C . ALA A 1 83 ? -9.449 -0.352 14.595 1.00 93.50 83 ALA A C 1
ATOM 632 O O . ALA A 1 83 ? -9.947 0.122 15.614 1.00 93.50 83 ALA A O 1
ATOM 633 N N . ALA A 1 84 ? -10.125 -0.428 13.443 1.00 91.56 84 ALA A N 1
ATOM 634 C CA . ALA A 1 84 ? -11.499 0.054 13.299 1.00 91.56 84 ALA A CA 1
ATOM 635 C C . ALA A 1 84 ? -12.465 -0.677 14.249 1.00 91.56 84 ALA A C 1
ATOM 637 O O . ALA A 1 84 ? -13.239 -0.039 14.964 1.00 91.56 84 ALA A O 1
ATOM 638 N N . ALA A 1 85 ? -12.380 -2.010 14.323 1.00 92.88 85 ALA A N 1
ATOM 639 C CA . ALA A 1 85 ? -13.201 -2.808 15.233 1.00 92.88 85 ALA A CA 1
ATOM 640 C C . ALA A 1 85 ? -12.928 -2.481 16.712 1.00 92.88 85 ALA A C 1
ATOM 642 O O . ALA A 1 85 ? -13.861 -2.409 17.515 1.00 92.88 85 ALA A O 1
ATOM 643 N N . PHE A 1 86 ? -11.662 -2.257 17.072 1.00 96.50 86 PHE A N 1
ATOM 644 C CA . PHE A 1 86 ? -11.270 -1.840 18.414 1.00 96.50 86 PHE A CA 1
ATOM 645 C C . PHE A 1 86 ? -11.829 -0.456 18.762 1.00 96.50 86 PHE A C 1
ATOM 647 O O . PHE A 1 86 ? -12.420 -0.288 19.827 1.00 96.50 86 PHE A O 1
ATOM 654 N N . THR A 1 87 ? -11.707 0.520 17.860 1.00 94.56 87 THR A N 1
ATOM 655 C CA . THR A 1 87 ? -12.260 1.866 18.046 1.00 94.56 87 THR A CA 1
ATOM 656 C C . THR A 1 87 ? -13.774 1.820 18.259 1.00 94.56 87 THR A C 1
ATOM 658 O O . THR A 1 87 ? -14.265 2.400 19.225 1.00 94.56 87 THR A O 1
ATOM 661 N N . GLU A 1 88 ? -14.508 1.067 17.438 1.00 94.19 88 GLU A N 1
ATOM 662 C CA . GLU A 1 88 ? -15.955 0.860 17.591 1.00 94.19 88 GLU A CA 1
ATOM 663 C C . GLU A 1 88 ? -16.334 0.225 18.936 1.00 94.19 88 GLU A C 1
ATOM 665 O O . GLU A 1 88 ? -17.302 0.630 19.587 1.00 94.19 88 GLU A O 1
ATOM 670 N N . LEU A 1 89 ? -15.560 -0.767 19.388 1.00 96.69 89 LEU A N 1
ATOM 671 C CA . LEU A 1 89 ? -15.761 -1.399 20.690 1.00 96.69 89 LEU A CA 1
ATOM 672 C C . LEU A 1 89 ? -15.579 -0.394 21.834 1.00 96.69 89 LEU A C 1
ATOM 674 O O . LEU A 1 89 ? -16.403 -0.346 22.750 1.00 96.69 89 LEU A O 1
ATOM 678 N N . VAL A 1 90 ? -14.519 0.415 21.776 1.00 96.69 90 VAL A N 1
ATOM 679 C CA . VAL A 1 90 ? -14.231 1.439 22.787 1.00 96.69 90 VAL A CA 1
ATOM 680 C C . VAL A 1 90 ? -15.327 2.501 22.806 1.00 96.69 90 VAL A C 1
ATOM 682 O O . VAL A 1 90 ? -15.818 2.831 23.885 1.00 96.69 90 VAL A O 1
ATOM 685 N N . TYR A 1 91 ? -15.775 2.987 21.644 1.00 95.81 91 TYR A N 1
ATOM 686 C CA . TYR A 1 91 ? -16.882 3.946 21.567 1.00 95.81 91 TYR A CA 1
ATOM 687 C C . TYR A 1 91 ? -18.165 3.399 22.197 1.00 95.81 91 TYR A C 1
ATOM 689 O O . TYR A 1 91 ? -18.780 4.084 23.015 1.00 95.81 91 TYR A O 1
ATOM 697 N N . ARG A 1 92 ? -18.537 2.148 21.896 1.00 95.62 92 ARG A N 1
ATOM 698 C CA . ARG A 1 92 ? -19.702 1.498 22.519 1.00 95.62 92 ARG A CA 1
ATOM 699 C C . ARG A 1 92 ? -19.560 1.363 24.032 1.00 95.62 92 ARG A C 1
ATOM 701 O O . ARG A 1 92 ? -20.521 1.604 24.761 1.00 95.62 92 ARG A O 1
ATOM 708 N N . HIS A 1 93 ? -18.373 1.007 24.518 1.00 95.44 93 HIS A N 1
ATOM 709 C CA . HIS A 1 93 ? -18.127 0.918 25.955 1.00 95.44 93 HIS A CA 1
ATOM 710 C C . HIS A 1 93 ? -18.262 2.287 26.634 1.00 95.44 93 HIS A C 1
ATOM 712 O O . HIS A 1 93 ? -18.945 2.403 27.650 1.00 95.44 93 HIS A O 1
ATOM 718 N N . LEU A 1 94 ? -17.685 3.335 26.036 1.00 95.81 94 LEU A N 1
ATOM 719 C CA . LEU A 1 94 ? -17.790 4.706 26.533 1.00 95.81 94 LEU A CA 1
ATOM 720 C C . LEU A 1 94 ? -19.242 5.203 26.568 1.00 95.81 94 LEU A C 1
ATOM 722 O O . LEU A 1 94 ? -19.657 5.778 27.570 1.00 95.81 94 LEU A O 1
ATOM 726 N N . GLN A 1 95 ? -20.043 4.944 25.532 1.00 94.44 95 GLN A N 1
ATOM 727 C CA . GLN A 1 95 ? -21.477 5.276 25.521 1.00 94.44 95 GLN A CA 1
ATOM 728 C C . GLN A 1 95 ? -22.244 4.556 26.640 1.00 94.44 95 GLN A C 1
ATOM 730 O O . GLN A 1 95 ? -23.055 5.171 27.331 1.00 94.44 95 GLN A O 1
ATOM 735 N N . SER A 1 96 ? -21.936 3.275 26.872 1.00 93.25 96 SER A N 1
ATOM 736 C CA . SER A 1 96 ? -22.558 2.487 27.939 1.00 93.25 96 SER A CA 1
ATOM 737 C C . SER A 1 96 ? -22.261 3.032 29.338 1.00 93.25 96 SER A C 1
ATOM 739 O O . SER A 1 96 ? -23.138 2.969 30.194 1.00 93.25 96 SER A O 1
ATOM 741 N N . VAL A 1 97 ? -21.047 3.533 29.595 1.00 93.00 97 VAL A N 1
ATOM 742 C CA . VAL A 1 97 ? -20.663 4.044 30.927 1.00 93.00 97 VAL A CA 1
ATOM 743 C C . VAL A 1 97 ? -21.028 5.514 31.133 1.00 93.00 97 VAL A C 1
ATOM 745 O O . VAL A 1 97 ? -21.242 5.931 32.267 1.00 93.00 97 VAL A O 1
ATOM 748 N N . THR A 1 98 ? -21.120 6.302 30.059 1.00 90.12 98 THR A N 1
ATOM 749 C CA . THR A 1 98 ? -21.491 7.728 30.125 1.00 90.12 98 THR A CA 1
ATOM 750 C C . THR A 1 98 ? -23.001 7.960 30.106 1.00 90.12 98 THR A C 1
ATOM 752 O O . THR A 1 98 ? -23.440 9.092 30.290 1.00 90.12 98 THR A O 1
ATOM 755 N N . GLY A 1 99 ? -23.809 6.913 29.904 1.00 72.19 99 GLY A N 1
ATOM 756 C CA . GLY A 1 99 ? -25.267 7.026 29.896 1.00 72.19 99 GLY A CA 1
ATOM 757 C C . GLY A 1 99 ? -25.821 7.820 28.709 1.00 72.19 99 GLY A C 1
ATOM 758 O O . GLY A 1 99 ? -27.009 8.131 28.700 1.00 72.19 99 GLY A O 1
ATOM 759 N N . VAL A 1 100 ? -25.003 8.116 27.690 1.00 66.50 100 VAL A N 1
ATOM 760 C CA . VAL A 1 100 ? -25.451 8.695 26.412 1.00 66.50 100 VAL A CA 1
ATOM 761 C C . VAL A 1 100 ? -26.075 7.577 25.567 1.00 66.50 100 VAL A C 1
ATOM 763 O O . VAL A 1 100 ? -25.612 7.232 24.485 1.00 66.50 100 VAL A O 1
ATOM 766 N N . GLY A 1 101 ? -27.106 6.938 26.115 1.00 60.16 101 GLY A N 1
ATOM 767 C CA . GLY A 1 101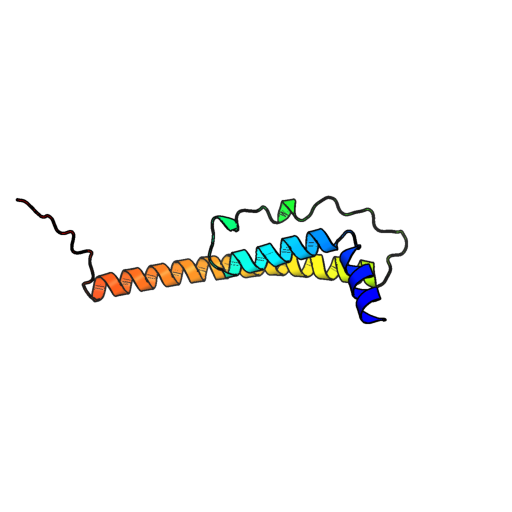 ? -28.045 6.130 25.358 1.00 60.16 101 GLY A CA 1
ATOM 768 C C . GLY A 1 101 ? -29.018 7.081 24.682 1.00 60.16 101 GLY A C 1
ATOM 769 O O . GLY A 1 101 ? -29.528 7.998 25.320 1.00 60.16 101 GLY A O 1
ATOM 770 N N . THR A 1 102 ? -29.233 6.885 23.386 1.00 58.00 102 THR A N 1
ATOM 771 C CA . THR A 1 102 ? -30.242 7.563 22.569 1.00 58.00 102 THR A CA 1
ATOM 772 C C . THR A 1 102 ? -31.516 7.842 23.370 1.00 58.00 102 THR A C 1
ATOM 774 O O . THR A 1 102 ? -32.300 6.928 23.632 1.00 58.00 102 THR A O 1
ATOM 777 N N . ALA A 1 103 ? -31.723 9.104 23.750 1.00 49.31 103 ALA A N 1
ATOM 778 C CA . ALA A 1 103 ? -33.020 9.601 24.168 1.00 49.31 103 ALA A CA 1
ATOM 779 C C . ALA A 1 103 ? -33.927 9.552 22.932 1.00 49.31 103 ALA A C 1
ATOM 781 O O . ALA A 1 103 ? -34.006 10.502 22.157 1.00 49.31 103 ALA A O 1
ATOM 782 N N . GLY A 1 104 ? -34.536 8.390 22.699 1.00 46.53 104 GLY A N 1
ATOM 783 C CA . GLY A 1 104 ? -35.706 8.281 21.849 1.00 46.53 104 GLY A CA 1
ATOM 784 C C . GLY A 1 104 ? -36.809 9.091 22.510 1.00 46.53 104 GLY A C 1
ATOM 785 O O . GLY A 1 104 ? -37.391 8.649 23.498 1.00 46.53 104 GLY A O 1
ATOM 786 N N . GLY A 1 105 ? -37.040 10.299 21.999 1.00 44.44 105 GLY A N 1
ATOM 787 C CA . GLY A 1 105 ? -38.261 11.040 22.261 1.00 44.44 105 GLY A CA 1
ATOM 788 C C . GLY A 1 105 ? -39.421 10.246 21.679 1.00 44.44 105 GLY A C 1
ATOM 789 O O . GLY A 1 105 ? -39.593 10.194 20.465 1.00 44.44 105 GLY A O 1
ATOM 790 N N . VAL A 1 106 ? -40.176 9.581 22.548 1.00 50.91 106 VAL A N 1
ATOM 791 C CA . VAL A 1 106 ? -41.574 9.269 22.266 1.00 50.91 106 VAL A CA 1
ATOM 792 C C . VAL A 1 106 ? -42.327 10.544 22.623 1.00 50.91 106 VAL A C 1
ATOM 794 O O . VAL A 1 106 ? -42.581 10.812 23.795 1.00 50.91 106 VAL A O 1
ATOM 797 N N . GLU A 1 107 ? -42.571 11.377 21.617 1.00 48.94 107 GLU A N 1
ATOM 798 C CA . GLU A 1 107 ? -43.589 12.420 21.691 1.00 48.94 107 GLU A CA 1
ATOM 799 C C . GLU A 1 107 ? -44.929 11.729 21.409 1.00 48.94 107 GLU A C 1
ATOM 801 O O . GLU A 1 107 ? -45.250 11.410 20.266 1.00 48.94 107 GLU A O 1
ATOM 806 N N . ASP A 1 108 ? -45.644 11.400 22.484 1.00 48.75 108 ASP A N 1
ATOM 807 C CA . ASP A 1 108 ? -47.080 11.123 22.464 1.00 48.75 108 ASP A CA 1
ATOM 808 C C . ASP A 1 108 ? -47.781 12.473 22.696 1.00 48.75 108 ASP A C 1
ATOM 810 O O . ASP A 1 108 ? -47.733 13.008 23.808 1.00 48.75 108 ASP A O 1
ATOM 814 N N . GLU A 1 109 ? -48.391 13.033 21.648 1.00 46.94 109 GLU A N 1
ATOM 815 C CA . GLU A 1 109 ? -49.540 13.949 21.744 1.00 46.94 109 GLU A CA 1
ATOM 816 C C . GLU A 1 109 ? -50.521 13.684 20.593 1.00 46.94 109 GLU A C 1
ATOM 818 O O . GLU A 1 109 ? -50.062 13.533 19.434 1.00 46.94 109 GLU A O 1
#

Foldse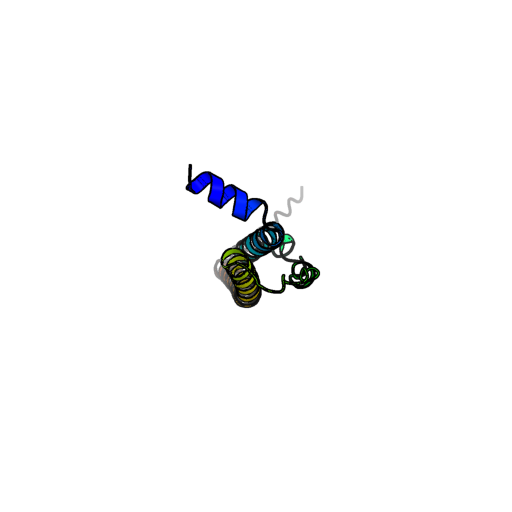ek 3Di:
DVVVVVVVVLCPDPLNVLLVVLVVLLVCLQVLVPVVNPPPNVVSVPDDDPADPDHDPSRVVSVVSSVVSSVSSVVSNVVSVVVVVVVVVVVVVCCVVVVVDDPPDPPDD

Sequence (109 aa):
MEEEEIKKKISCHPMFAVSKATHLHCLKICSGDQEAASSDLDQLQGPRAKQPANPSDLDLFMEAHAAALVALAREIEKPMKEAAAFTELVYRHLQSVTGVGTAGGVEDE

Organism: Spirodela intermedia (NCBI:txid51605)

pLDDT: mean 82.36, std 15.21, range [44.44, 96.69]

InterPro domains:
  IPR005541 KNOX2 [SM01256] (47-99)
  IPR053363 Leaf patterning domain-containing protein [PTHR48268] (2-98)